Protein AF-A0A2K8KSV2-F1 (afdb_monomer)

Foldseek 3Di:
DADEEDALVLVVCLVVCPPVVSVVVCVVCVVRYDYDPVSVVVVVVVVVVVVVVVVD

Sequence (56 aa):
MIKYILDTNIVIYVMKRRPLDVLDRFNEHSRQISISAITFVELIYGAEKAKKRNIT

Secondary structure (DSSP, 8-state):
---EEE-HHHHHHHHHT-SHHHHHHHHHTGGGEEE-HHHHHHHHHHHHHHHHHTT-

Organism: NCBI:txid1336806

Solvent-accessible surface area (backbone atoms only — not comparable to full-atom values): 3286 Å² total; per-residue (Å²): 114,77,78,44,75,53,55,54,68,58,53,49,26,41,76,68,54,49,62,54,70,54,35,54,56,44,62,78,40,54,83,23,52,46,66,51,73,65,43,52,51,53,51,52,53,53,51,55,54,53,54,61,66,76,76,116

Mean predicted aligned error: 4.02 Å

Radius of gyration: 12.9 Å; Cα contacts (8 Å, |Δi|>4): 42; chains: 1; bounding box: 34×15×32 Å

pLDDT: mean 92.32, std 9.84, range [47.5, 97.44]

InterPro domains:
  IPR002716 PIN domain [PF01850] (4-51)
  IPR029060 PIN-like domain superfamily [SSF88723] (1-54)

Structure (mmCIF, N/CA/C/O backbone):
data_AF-A0A2K8KSV2-F1
#
_entry.id   AF-A0A2K8KSV2-F1
#
loop_
_atom_site.group_PDB
_atom_site.id
_atom_site.type_symbol
_atom_site.label_atom_id
_atom_site.label_alt_id
_atom_site.label_comp_id
_atom_site.label_asym_id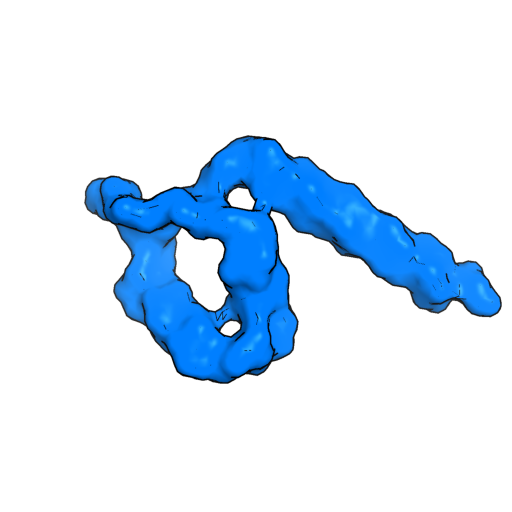
_atom_site.label_entity_id
_atom_site.label_seq_id
_atom_site.pdbx_PDB_ins_code
_atom_site.Cartn_x
_atom_site.Cartn_y
_atom_site.Cartn_z
_atom_site.occupancy
_atom_site.B_iso_or_equiv
_atom_site.auth_seq_id
_atom_site.auth_comp_id
_atom_site.auth_asym_id
_atom_site.auth_atom_id
_atom_site.pdbx_PDB_model_num
ATOM 1 N N . MET A 1 1 ? -12.612 5.759 11.493 1.00 85.19 1 MET A N 1
ATOM 2 C CA . MET A 1 1 ? -11.466 5.306 12.310 1.00 85.19 1 MET A CA 1
ATOM 3 C C . MET A 1 1 ? -10.593 4.419 11.441 1.00 85.19 1 MET A C 1
ATOM 5 O O . MET A 1 1 ? -11.150 3.656 10.656 1.00 85.19 1 MET A O 1
ATOM 9 N N . ILE A 1 2 ? -9.270 4.552 11.532 1.00 93.44 2 ILE A N 1
ATOM 10 C CA . ILE A 1 2 ? -8.336 3.670 10.819 1.00 93.44 2 ILE A CA 1
ATOM 11 C C . ILE A 1 2 ? -8.471 2.249 11.376 1.00 93.44 2 ILE A C 1
ATOM 13 O O . ILE A 1 2 ? -8.590 2.071 12.586 1.00 93.44 2 ILE A O 1
ATOM 17 N N . LYS A 1 3 ? -8.489 1.259 10.484 1.00 96.31 3 LYS A N 1
ATOM 18 C CA . LYS A 1 3 ? -8.665 -0.164 10.801 1.00 96.31 3 LYS A CA 1
ATOM 19 C C . LYS A 1 3 ? -7.545 -1.033 10.230 1.00 96.31 3 LYS A C 1
ATOM 21 O O . LYS A 1 3 ? -7.250 -2.078 10.799 1.00 96.31 3 LYS A O 1
ATOM 26 N N . TYR A 1 4 ? -6.921 -0.603 9.134 1.00 96.31 4 TYR A N 1
ATOM 27 C CA . TYR A 1 4 ? -5.909 -1.376 8.420 1.00 96.31 4 TYR A CA 1
ATOM 28 C C . TYR A 1 4 ? -4.651 -0.541 8.203 1.00 96.31 4 TYR A C 1
ATOM 30 O O . TYR A 1 4 ? -4.734 0.592 7.734 1.00 96.31 4 TYR A O 1
ATOM 38 N N . ILE A 1 5 ? -3.495 -1.12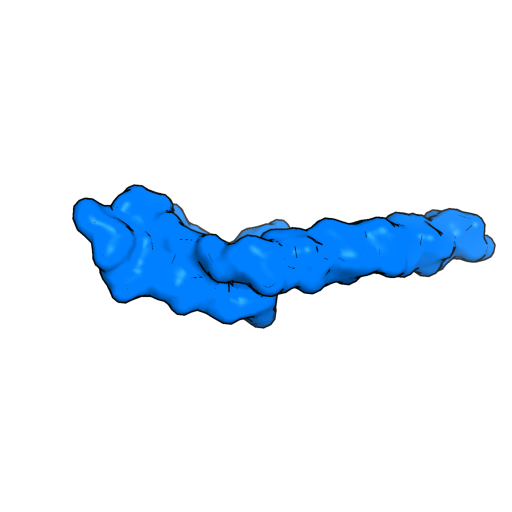6 8.505 1.00 96.94 5 ILE A N 1
ATOM 39 C CA . ILE A 1 5 ? -2.189 -0.616 8.088 1.00 96.94 5 ILE A CA 1
ATOM 40 C C . ILE A 1 5 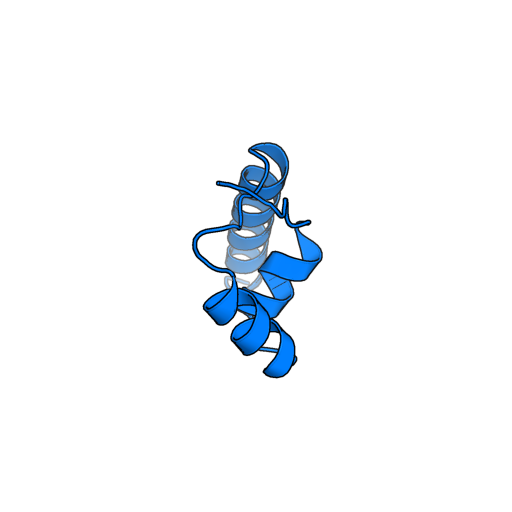? -1.696 -1.545 6.985 1.00 96.94 5 ILE A C 1
ATOM 42 O O . ILE A 1 5 ? -1.641 -2.758 7.193 1.00 96.94 5 ILE A O 1
ATOM 46 N N . LEU A 1 6 ? -1.386 -1.000 5.811 1.00 96.88 6 LEU A N 1
ATOM 47 C CA . LEU A 1 6 ? -0.938 -1.806 4.676 1.00 96.88 6 LEU A CA 1
ATOM 48 C C . LEU A 1 6 ? 0.584 -1.910 4.614 1.00 96.88 6 LEU A C 1
ATOM 50 O O . LEU A 1 6 ? 1.296 -0.937 4.860 1.00 96.88 6 LEU A O 1
ATOM 54 N N . ASP A 1 7 ? 1.047 -3.094 4.221 1.00 95.94 7 ASP A N 1
ATOM 55 C CA . ASP A 1 7 ? 2.433 -3.360 3.849 1.00 95.94 7 ASP A CA 1
ATOM 56 C C . ASP A 1 7 ? 2.748 -2.832 2.440 1.00 95.94 7 ASP A C 1
ATOM 58 O O . ASP A 1 7 ? 1.868 -2.700 1.579 1.00 95.94 7 ASP A O 1
ATOM 62 N N . THR A 1 8 ? 4.030 -2.598 2.182 1.00 96.00 8 THR A N 1
ATOM 63 C CA . THR A 1 8 ? 4.571 -2.109 0.912 1.00 96.00 8 THR A CA 1
ATOM 64 C C . THR A 1 8 ? 4.139 -2.979 -0.268 1.00 96.00 8 THR A C 1
ATOM 66 O O . THR A 1 8 ? 3.752 -2.446 -1.310 1.00 96.00 8 THR A O 1
ATOM 69 N N . ASN A 1 9 ? 4.102 -4.307 -0.116 1.00 94.81 9 ASN A N 1
ATOM 70 C CA . ASN A 1 9 ? 3.709 -5.208 -1.205 1.00 94.81 9 ASN A CA 1
ATOM 71 C C . ASN A 1 9 ? 2.254 -5.009 -1.646 1.00 94.81 9 ASN A C 1
ATOM 73 O O . ASN A 1 9 ? 1.968 -4.971 -2.844 1.00 94.81 9 ASN A O 1
ATOM 77 N N . ILE A 1 10 ? 1.338 -4.830 -0.689 1.00 95.62 10 ILE A N 1
ATOM 78 C CA . ILE A 1 10 ? -0.082 -4.606 -0.986 1.00 95.62 10 ILE A CA 1
ATOM 79 C C . ILE A 1 10 ? -0.266 -3.269 -1.697 1.00 95.62 10 ILE A C 1
ATOM 81 O O . ILE A 1 10 ? -0.963 -3.204 -2.709 1.00 95.62 10 ILE A O 1
ATOM 85 N N . VAL A 1 11 ? 0.409 -2.217 -1.227 1.00 96.44 11 VAL A N 1
ATOM 86 C CA . VAL A 1 11 ? 0.361 -0.902 -1.881 1.00 96.44 11 VAL A CA 1
ATOM 87 C C . VAL A 1 11 ? 0.899 -0.989 -3.314 1.00 96.44 11 VAL A C 1
ATOM 89 O O . VAL A 1 11 ? 0.282 -0.452 -4.233 1.00 96.44 11 VAL A O 1
ATOM 92 N N . ILE A 1 12 ? 1.984 -1.736 -3.544 1.00 95.69 12 ILE A N 1
ATOM 93 C CA . ILE A 1 12 ? 2.526 -1.975 -4.890 1.00 95.69 12 ILE A CA 1
ATOM 94 C C . ILE A 1 12 ? 1.506 -2.687 -5.791 1.00 95.69 12 ILE A C 1
ATOM 96 O O . ILE A 1 12 ? 1.369 -2.307 -6.956 1.00 95.69 12 ILE A O 1
ATOM 100 N N . TYR A 1 13 ? 0.785 -3.695 -5.294 1.00 95.62 13 TYR A N 1
ATOM 101 C CA . TYR A 1 13 ? -0.248 -4.384 -6.079 1.00 95.62 13 TYR A CA 1
ATOM 102 C C . TYR A 1 13 ? -1.405 -3.462 -6.464 1.00 95.62 13 TYR A C 1
ATOM 104 O O . TYR A 1 13 ? -1.813 -3.460 -7.629 1.00 95.62 13 TYR A O 1
ATOM 112 N N . VAL A 1 14 ? -1.866 -2.621 -5.532 1.00 96.25 14 VAL A N 1
ATOM 113 C CA . VAL A 1 14 ? -2.883 -1.590 -5.796 1.00 96.25 14 VAL A CA 1
ATOM 114 C C . VAL A 1 14 ? -2.388 -0.613 -6.867 1.00 96.25 14 VAL A C 1
ATOM 116 O O . VAL A 1 14 ? -3.074 -0.392 -7.864 1.00 96.25 14 VAL A O 1
ATOM 119 N N . MET A 1 15 ? -1.163 -0.088 -6.728 1.00 94.12 15 MET A N 1
ATOM 120 C CA . MET A 1 15 ? -0.564 0.842 -7.697 1.00 94.12 15 MET A CA 1
ATOM 121 C C . MET A 1 15 ? -0.410 0.224 -9.092 1.00 94.12 15 MET A C 1
ATOM 123 O O . MET A 1 15 ? -0.636 0.893 -10.099 1.00 94.12 15 MET A O 1
ATOM 127 N N . LYS A 1 16 ? -0.049 -1.063 -9.166 1.00 94.12 16 LYS A N 1
ATOM 128 C CA . LYS A 1 16 ? 0.093 -1.808 -10.426 1.00 94.12 16 LYS A CA 1
ATOM 129 C C . LYS A 1 16 ? -1.233 -2.324 -10.988 1.00 94.12 16 LYS A C 1
ATOM 131 O O . LYS A 1 16 ? -1.226 -2.882 -12.085 1.00 94.12 16 LYS A O 1
ATOM 136 N N . ARG A 1 17 ? -2.349 -2.146 -10.268 1.00 95.19 17 ARG A N 1
ATOM 137 C CA . ARG A 1 17 ? -3.693 -2.639 -10.620 1.00 95.19 17 ARG A CA 1
ATOM 138 C C . ARG A 1 17 ? -3.722 -4.143 -10.914 1.00 95.19 17 ARG A C 1
ATOM 140 O O . ARG A 1 17 ? -4.400 -4.586 -11.840 1.00 95.19 17 ARG A O 1
ATOM 147 N N . ARG A 1 18 ? -2.921 -4.929 -10.188 1.00 93.50 18 ARG A N 1
ATOM 148 C CA . ARG A 1 18 ? -2.788 -6.377 -10.408 1.00 93.50 18 ARG A CA 1
ATOM 149 C C . ARG A 1 18 ? -2.593 -7.110 -9.076 1.00 93.50 18 ARG A C 1
ATOM 151 O O . ARG A 1 18 ? -1.550 -6.895 -8.456 1.00 93.50 18 ARG A O 1
ATOM 158 N N . PRO A 1 19 ? -3.526 -8.000 -8.680 1.00 93.31 19 PRO A N 1
ATOM 159 C CA . PRO A 1 19 ? -4.832 -8.274 -9.308 1.00 93.31 19 PRO A CA 1
ATOM 160 C C . PRO A 1 19 ? -5.855 -7.145 -9.069 1.00 93.31 19 PRO A C 1
ATOM 162 O O . PRO A 1 19 ? -5.728 -6.394 -8.104 1.00 93.31 19 PRO A O 1
ATOM 165 N N . LEU A 1 20 ? -6.854 -7.011 -9.953 1.00 93.88 20 LEU A N 1
ATOM 166 C CA . LEU A 1 20 ? -7.870 -5.945 -9.868 1.00 93.88 20 LEU A CA 1
ATOM 167 C C . LEU A 1 20 ? -8.694 -6.027 -8.576 1.00 93.88 20 LEU A C 1
ATOM 169 O O . LEU A 1 20 ? -8.915 -5.003 -7.940 1.00 93.88 20 LEU A O 1
ATOM 173 N N . ASP A 1 21 ? -8.995 -7.237 -8.107 1.00 95.56 21 ASP A N 1
ATOM 174 C CA . ASP A 1 21 ? -9.732 -7.479 -6.862 1.00 95.56 21 ASP A CA 1
ATOM 175 C C . ASP A 1 21 ? -9.091 -6.805 -5.633 1.00 95.56 21 ASP A C 1
ATOM 177 O O . ASP A 1 21 ? -9.773 -6.450 -4.670 1.00 95.56 21 ASP A O 1
ATOM 181 N N . VAL A 1 22 ? -7.764 -6.617 -5.641 1.00 95.12 22 VAL A N 1
ATOM 182 C CA . VAL A 1 22 ? -7.048 -5.932 -4.552 1.00 95.12 22 VAL A CA 1
ATOM 183 C C . VAL A 1 22 ? -7.304 -4.427 -4.597 1.00 95.12 22 VAL A C 1
ATOM 185 O O . VAL A 1 22 ? -7.459 -3.804 -3.548 1.00 95.12 22 VAL A O 1
ATOM 188 N N . LEU A 1 23 ? -7.382 -3.843 -5.795 1.00 96.12 23 LEU A N 1
ATOM 189 C CA . LEU A 1 23 ? -7.741 -2.438 -5.976 1.00 96.12 23 LEU A CA 1
ATOM 190 C C . LEU A 1 23 ? -9.192 -2.185 -5.548 1.00 96.12 23 LEU A C 1
ATOM 192 O O . LEU A 1 23 ? -9.451 -1.197 -4.864 1.00 96.12 23 LEU A O 1
ATOM 196 N N . ASP A 1 24 ? -10.114 -3.086 -5.884 1.00 96.50 24 ASP A N 1
ATOM 197 C CA . ASP A 1 24 ? -11.524 -2.954 -5.501 1.00 96.50 24 ASP A CA 1
ATOM 198 C C . ASP A 1 24 ? -11.684 -2.975 -3.976 1.00 96.50 24 ASP A C 1
ATOM 200 O O . ASP A 1 24 ? -12.229 -2.036 -3.390 1.00 96.50 24 ASP A O 1
ATOM 204 N N . ARG A 1 25 ? -11.069 -3.958 -3.303 1.00 95.81 25 ARG A N 1
ATOM 205 C CA . ARG A 1 25 ? -11.045 -4.026 -1.831 1.00 95.81 25 ARG A CA 1
ATOM 206 C C . ARG A 1 25 ? -10.377 -2.812 -1.190 1.00 95.81 25 ARG A C 1
ATOM 208 O O . ARG A 1 25 ? -10.821 -2.354 -0.136 1.00 95.81 25 ARG A O 1
ATOM 215 N N . PHE A 1 26 ? -9.309 -2.292 -1.795 1.00 96.38 26 PHE A N 1
ATOM 216 C CA . PHE A 1 26 ? -8.653 -1.074 -1.323 1.00 96.38 26 PHE A CA 1
ATOM 217 C C . PHE A 1 26 ? -9.602 0.127 -1.395 1.00 96.38 26 PHE A C 1
ATOM 219 O O . PHE A 1 26 ? -9.711 0.880 -0.428 1.00 96.38 26 PHE A O 1
ATOM 226 N N . ASN A 1 27 ? -10.320 0.289 -2.508 1.00 95.62 27 ASN A N 1
ATOM 227 C CA . ASN A 1 27 ? -11.251 1.398 -2.707 1.00 95.62 27 ASN A CA 1
ATOM 228 C C . ASN A 1 27 ? -12.409 1.357 -1.702 1.00 95.62 27 ASN A C 1
ATOM 230 O O . ASN A 1 27 ? -12.721 2.388 -1.096 1.00 95.62 27 ASN A O 1
ATOM 234 N N . GLU A 1 28 ? -12.976 0.171 -1.457 1.00 97.06 28 GLU A N 1
ATOM 235 C CA . GLU A 1 28 ? -14.020 -0.056 -0.446 1.00 97.06 28 GLU A CA 1
ATOM 236 C C . GLU A 1 28 ? -13.590 0.409 0.955 1.00 97.06 28 GLU A C 1
ATOM 238 O O . GLU A 1 28 ? -14.378 1.002 1.694 1.00 97.06 28 GLU A O 1
ATOM 243 N N . HIS A 1 29 ? -12.321 0.193 1.312 1.00 96.25 29 HIS A N 1
ATOM 244 C CA . HIS A 1 29 ? -11.779 0.481 2.643 1.00 96.25 29 HIS A CA 1
ATOM 245 C C . HIS A 1 29 ? -10.907 1.743 2.696 1.00 96.25 29 HIS A C 1
ATOM 247 O O . HIS A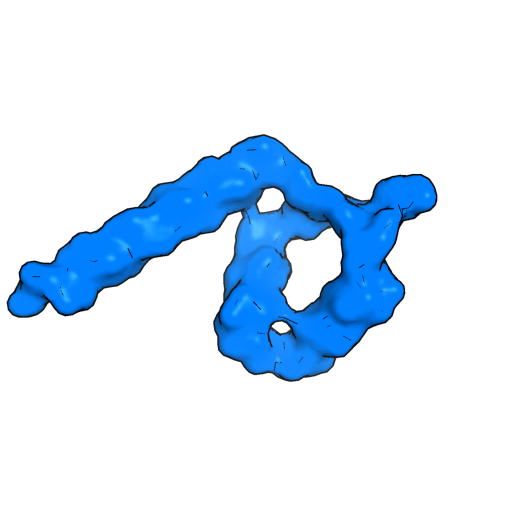 1 29 ? -10.269 1.998 3.717 1.00 96.25 29 HIS A O 1
ATOM 253 N N . SER A 1 30 ? -10.890 2.565 1.644 1.00 94.50 30 SER A N 1
ATOM 254 C CA . SER A 1 30 ? 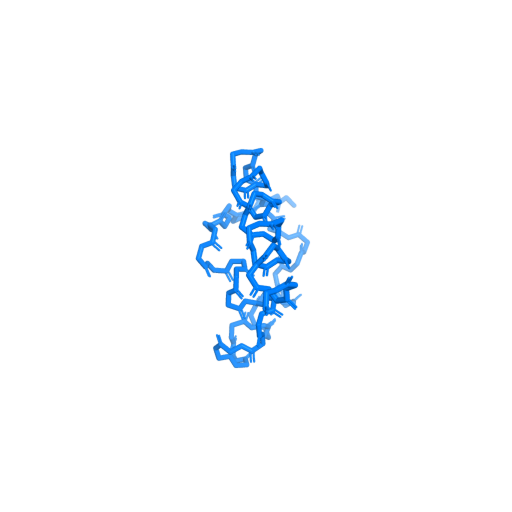-9.961 3.699 1.479 1.00 94.50 30 SER A CA 1
ATOM 255 C C . SER A 1 30 ? -9.922 4.666 2.670 1.00 94.50 30 SER A C 1
ATOM 257 O O . SER A 1 30 ? -8.864 5.165 3.040 1.00 94.50 30 SER A O 1
ATOM 259 N N . ARG A 1 31 ? -11.061 4.885 3.340 1.00 96.62 31 ARG A N 1
ATOM 260 C CA . ARG A 1 31 ? -11.180 5.755 4.531 1.00 96.62 31 ARG A CA 1
ATOM 261 C C . ARG A 1 31 ? -10.717 5.113 5.845 1.00 96.62 31 ARG A C 1
ATOM 263 O O . ARG A 1 31 ? -10.709 5.769 6.885 1.00 96.62 31 ARG A O 1
ATOM 270 N N . GLN A 1 32 ? -10.413 3.822 5.826 1.00 97.44 32 GLN A N 1
ATOM 271 C CA . GLN A 1 32 ? -10.010 3.021 6.985 1.00 97.44 32 GLN A CA 1
ATOM 272 C C . GLN A 1 32 ? -8.561 2.538 6.877 1.00 97.44 32 GLN A C 1
ATOM 274 O O . GLN A 1 32 ? -8.092 1.816 7.757 1.00 97.44 32 GLN A O 1
ATOM 279 N N . ILE A 1 33 ? -7.869 2.915 5.807 1.00 97.00 33 ILE A N 1
ATOM 280 C CA . ILE A 1 33 ? -6.519 2.475 5.498 1.00 97.00 33 ILE A CA 1
ATOM 281 C C . ILE A 1 33 ? -5.519 3.565 5.873 1.00 97.00 33 ILE A C 1
ATOM 283 O O . ILE A 1 33 ? -5.735 4.749 5.618 1.00 97.00 33 ILE A O 1
ATOM 287 N N . SER A 1 34 ? -4.392 3.146 6.432 1.00 97.12 34 SER A N 1
ATOM 288 C CA . SER A 1 34 ? -3.175 3.942 6.512 1.00 97.12 34 SER A CA 1
ATOM 289 C C . SER A 1 34 ? -1.959 3.118 6.080 1.00 97.12 34 SER A C 1
ATOM 291 O O . SER A 1 34 ? -2.033 1.902 5.885 1.00 97.12 34 SER A O 1
ATOM 293 N N . ILE A 1 35 ? -0.828 3.796 5.908 1.00 97.38 35 ILE A N 1
ATOM 294 C CA . ILE A 1 35 ? 0.484 3.179 5.703 1.00 97.38 35 ILE A CA 1
ATOM 295 C C . ILE A 1 35 ? 1.469 3.772 6.704 1.00 97.38 35 ILE A C 1
ATOM 297 O O . ILE A 1 35 ? 1.275 4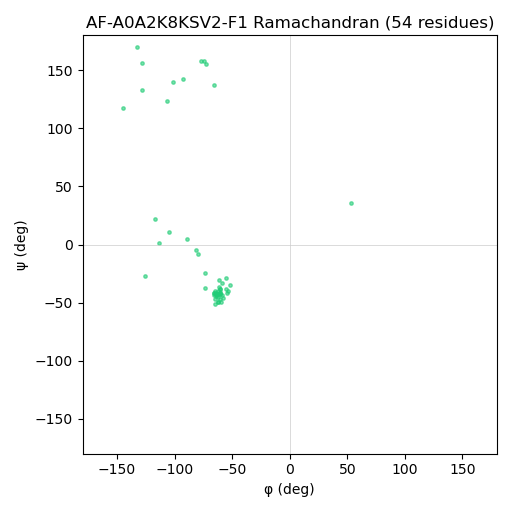.888 7.191 1.00 97.38 35 ILE A O 1
ATOM 301 N N . SER A 1 36 ? 2.530 3.032 7.010 1.00 97.06 36 SER A N 1
ATOM 302 C CA . SER A 1 36 ? 3.612 3.553 7.844 1.00 97.06 36 SER A CA 1
ATOM 303 C C . SER A 1 36 ? 4.494 4.539 7.065 1.00 97.06 36 SER A C 1
ATOM 305 O O . SER A 1 36 ? 4.578 4.488 5.835 1.00 97.06 36 SER A O 1
ATOM 307 N N . ALA A 1 37 ? 5.215 5.407 7.781 1.00 97.00 37 ALA A N 1
ATOM 308 C CA . ALA A 1 37 ? 6.233 6.262 7.167 1.00 97.00 37 ALA A CA 1
ATOM 309 C C . ALA A 1 37 ? 7.373 5.446 6.520 1.00 97.00 37 ALA A C 1
ATOM 311 O O . ALA A 1 37 ? 7.933 5.869 5.513 1.00 97.00 37 ALA A O 1
ATOM 312 N N . ILE A 1 38 ? 7.679 4.257 7.055 1.00 96.25 38 ILE A N 1
ATOM 313 C CA . ILE A 1 38 ? 8.689 3.343 6.498 1.00 96.25 38 ILE A CA 1
ATOM 314 C C . ILE A 1 38 ? 8.237 2.850 5.119 1.00 96.25 38 ILE A C 1
ATOM 316 O O . ILE A 1 38 ? 8.957 3.024 4.140 1.00 96.25 38 ILE A O 1
ATOM 320 N N . THR A 1 39 ? 7.002 2.347 5.026 1.00 97.19 39 THR A N 1
ATOM 321 C CA . THR A 1 39 ? 6.367 1.929 3.765 1.00 97.19 39 THR A CA 1
ATOM 322 C C . THR A 1 39 ? 6.383 3.053 2.731 1.00 97.19 39 THR A C 1
ATOM 324 O O . THR A 1 39 ? 6.678 2.822 1.561 1.00 97.19 39 THR A O 1
ATOM 327 N N . PHE A 1 40 ? 6.115 4.294 3.149 1.00 97.00 40 PHE A N 1
ATOM 328 C CA . PHE A 1 40 ? 6.186 5.448 2.255 1.00 97.00 40 PHE A CA 1
ATOM 329 C C . PHE A 1 40 ? 7.595 5.656 1.672 1.00 97.00 40 PHE A C 1
ATOM 331 O O . PHE A 1 40 ? 7.739 5.808 0.458 1.00 97.00 40 PHE A O 1
ATOM 338 N N . VAL A 1 41 ? 8.642 5.610 2.502 1.00 97.31 41 VAL A N 1
ATOM 339 C CA . VAL A 1 41 ? 10.034 5.774 2.044 1.00 97.31 41 VAL A CA 1
ATOM 340 C C . VAL A 1 41 ? 10.465 4.632 1.118 1.00 97.31 41 VAL A C 1
ATOM 342 O O . VAL A 1 41 ? 11.115 4.888 0.104 1.00 97.31 41 VAL A O 1
ATOM 345 N N . GLU A 1 42 ? 10.072 3.390 1.405 1.00 96.69 42 GLU A N 1
ATOM 346 C CA . GLU A 1 42 ? 10.354 2.238 0.538 1.00 96.69 42 GLU A CA 1
ATOM 347 C C . GLU A 1 42 ? 9.744 2.397 -0.860 1.00 96.69 42 GLU A C 1
ATOM 349 O O . GLU A 1 42 ? 10.407 2.110 -1.861 1.00 96.69 42 GLU A O 1
ATOM 354 N N . LEU A 1 43 ? 8.508 2.903 -0.945 1.00 96.38 43 LEU A N 1
ATOM 355 C CA . LEU A 1 43 ? 7.831 3.165 -2.218 1.00 96.38 43 LEU A CA 1
ATOM 356 C C . LEU A 1 43 ? 8.554 4.244 -3.033 1.00 96.38 43 LEU A C 1
ATOM 358 O O . LEU A 1 43 ? 8.778 4.051 -4.230 1.00 96.38 43 LEU A O 1
ATOM 362 N N . ILE A 1 44 ? 8.965 5.345 -2.395 1.00 95.75 44 ILE A N 1
ATOM 363 C CA . ILE A 1 44 ? 9.735 6.416 -3.048 1.00 95.75 44 ILE A CA 1
ATOM 364 C C . ILE A 1 44 ? 11.079 5.884 -3.552 1.00 95.75 44 ILE A C 1
ATOM 366 O O . ILE A 1 44 ? 11.416 6.057 -4.724 1.00 95.75 44 ILE A O 1
ATOM 370 N N . TYR A 1 45 ? 11.825 5.176 -2.702 1.00 94.94 45 TYR A N 1
ATOM 371 C CA . TYR A 1 45 ? 13.103 4.581 -3.085 1.00 94.94 45 TYR A CA 1
ATOM 372 C C . TYR A 1 45 ? 12.951 3.596 -4.256 1.00 94.94 45 TYR A C 1
ATOM 374 O O . TYR A 1 45 ? 13.737 3.616 -5.208 1.00 94.94 45 TYR A O 1
ATOM 382 N N . GLY A 1 46 ? 11.913 2.756 -4.220 1.00 93.00 46 GLY A N 1
ATOM 383 C CA . GLY A 1 46 ? 11.581 1.833 -5.301 1.00 93.00 46 GLY A CA 1
ATOM 384 C C . GLY A 1 46 ? 11.275 2.545 -6.623 1.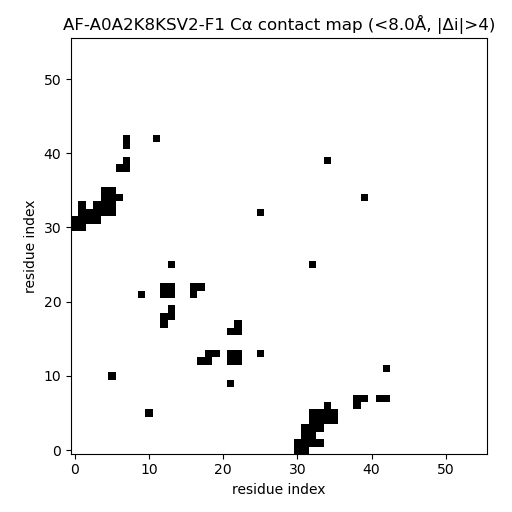00 93.00 46 GLY A C 1
ATOM 385 O O . GLY A 1 46 ? 11.766 2.114 -7.671 1.00 93.00 46 GLY A O 1
ATOM 386 N N . ALA A 1 47 ? 10.518 3.646 -6.580 1.00 92.44 47 ALA A N 1
ATOM 387 C CA . ALA A 1 47 ? 10.180 4.452 -7.752 1.00 92.44 47 ALA A CA 1
ATOM 388 C C . ALA A 1 47 ? 11.420 5.110 -8.385 1.00 92.44 47 ALA A C 1
ATOM 390 O O . ALA A 1 47 ? 11.632 4.987 -9.594 1.00 92.44 47 ALA A O 1
ATOM 391 N N . GLU A 1 48 ? 12.290 5.723 -7.577 1.00 94.19 48 GLU A N 1
ATOM 392 C CA . GLU A 1 48 ? 13.537 6.345 -8.048 1.00 94.19 48 GLU A CA 1
ATOM 393 C C . GLU A 1 48 ? 14.495 5.318 -8.667 1.00 94.19 48 GLU A C 1
ATOM 395 O O . GLU A 1 48 ? 15.061 5.524 -9.746 1.00 94.19 48 GLU A O 1
ATOM 400 N N . LYS A 1 49 ? 14.631 4.148 -8.033 1.00 91.94 49 LYS A N 1
ATOM 401 C CA . LYS A 1 49 ? 15.443 3.048 -8.566 1.00 91.94 49 LYS A CA 1
ATOM 402 C C . LYS A 1 49 ? 14.908 2.534 -9.904 1.00 91.94 49 LYS A C 1
ATOM 404 O O . LYS A 1 49 ? 15.701 2.225 -10.794 1.00 91.94 49 LYS A O 1
ATOM 409 N N . ALA A 1 50 ? 13.587 2.428 -10.057 1.00 87.38 50 ALA A N 1
ATOM 410 C CA . ALA A 1 50 ? 12.962 2.018 -11.313 1.00 87.38 50 ALA A CA 1
ATOM 411 C C . ALA A 1 50 ? 13.187 3.055 -12.422 1.00 87.38 50 ALA A C 1
ATOM 413 O O . ALA A 1 50 ? 13.550 2.682 -13.535 1.00 87.38 50 ALA A O 1
ATOM 414 N N . LYS A 1 51 ? 13.067 4.350 -12.103 1.00 86.88 51 LYS A N 1
ATOM 415 C CA . LYS A 1 51 ? 13.368 5.445 -13.031 1.00 86.88 51 LYS A CA 1
ATOM 416 C C . LYS A 1 51 ? 14.808 5.368 -13.538 1.00 86.88 51 LYS A C 1
ATOM 418 O O . LYS A 1 51 ? 15.011 5.414 -14.742 1.00 86.88 51 LYS A O 1
ATOM 423 N N . LYS A 1 52 ? 15.792 5.143 -12.658 1.00 79.06 52 LYS A N 1
ATOM 424 C CA . LYS A 1 52 ? 17.208 4.996 -13.047 1.00 79.06 52 LYS A CA 1
ATOM 425 C C . LYS A 1 52 ? 17.458 3.840 -14.027 1.00 79.06 52 LYS A C 1
ATOM 427 O O . LYS A 1 52 ? 18.328 3.955 -14.880 1.00 79.06 52 LYS A O 1
ATOM 432 N N . ARG A 1 5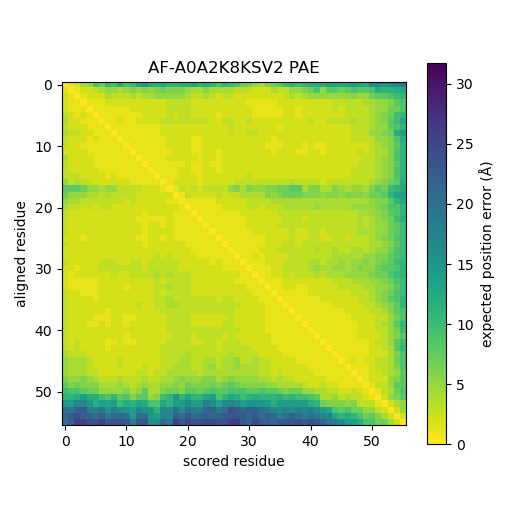3 ? 16.701 2.741 -13.925 1.00 71.44 53 ARG A N 1
ATOM 433 C CA . ARG A 1 53 ? 16.820 1.578 -14.827 1.00 71.44 53 ARG A CA 1
ATOM 434 C C . ARG A 1 53 ? 16.262 1.824 -16.230 1.00 71.44 53 ARG A C 1
ATOM 436 O O . ARG A 1 53 ? 16.697 1.153 -17.151 1.00 71.44 53 ARG A O 1
ATOM 443 N N . ASN A 1 54 ? 15.330 2.762 -1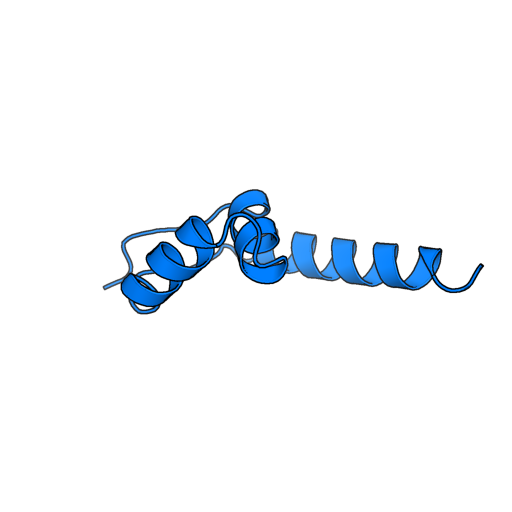6.388 1.00 60.81 54 ASN A N 1
ATOM 444 C CA . ASN A 1 54 ? 14.707 3.085 -17.678 1.00 60.81 54 ASN A CA 1
ATOM 445 C C . ASN A 1 54 ? 15.471 4.167 -18.472 1.00 60.81 54 ASN A C 1
ATOM 447 O O . ASN A 1 54 ? 14.975 4.619 -19.499 1.00 60.81 54 ASN A O 1
ATOM 451 N N . ILE A 1 55 ? 16.629 4.626 -17.978 1.00 59.56 55 ILE A N 1
ATOM 452 C CA . ILE A 1 55 ? 17.470 5.669 -18.603 1.00 59.56 55 ILE A CA 1
ATOM 453 C C . ILE A 1 55 ? 18.847 5.082 -18.996 1.00 59.56 55 ILE A C 1
ATOM 455 O O . ILE A 1 55 ? 19.839 5.796 -19.084 1.00 59.56 55 ILE A O 1
ATOM 459 N N . THR A 1 56 ? 18.940 3.761 -19.167 1.00 47.50 56 THR A N 1
ATOM 460 C CA . THR A 1 56 ? 20.098 3.058 -19.755 1.00 47.50 56 THR A CA 1
ATOM 461 C C . THR A 1 56 ? 19.644 2.413 -21.051 1.00 47.50 56 THR A C 1
ATOM 463 O O . THR A 1 56 ? 20.412 2.483 -22.030 1.00 47.50 56 THR A O 1
#

Nearest PDB structures (foldseek):
  5ecw-assembly1_A  TM=9.010E-01  e=2.280E-03  Shigella flexneri
  5ecy-assembly1_E  TM=8.917E-01  e=2.447E-03  Shigella flexneri
  5ed0-assembly2_B  TM=9.027E-01  e=2.626E-03  Shigella flexneri
  9h6a-assembly1_A  TM=8.293E-01  e=5.322E-03  Escherichia coli KLY
  3zvk-assembly1_B  TM=7.619E-01  e=5.878E-02  Rickettsia felis